Protein AF-A0A1F6S7L6-F1 (afdb_monomer_lite)

Sequence (137 aa):
MVKILCHSVYQNAELFKIVPTKENIQDEFVLYLEKCVICEKPVLEIKRMDDMGNCLEPIRIRTKNIQKFLDSMSVIWKSKKVVPMNTPYSKFSLYYNEYGVKKKCHQNISNLQLGRIETDPYMDLKTYKEKKFGIAN

Secondary structure (DSSP, 8-state):
-EEEEETTEEEEEEEEEE--SSTTEEEEEEEEES--TTT---EEEEEEEETTSPBPPPEEEPHHHHHHHHHH--EEEEPPP------------EEE-TTS-EEEE-S-GGG--TT--SS-TTS-HHHHHHHHH----

Foldseek 3Di:
DDWDDDPRDTDQWKKFWFDDPDPQWPTKIKTWDCADPPPGAIKIKMWTAGPVRDIDDIDIDDRVCVVVVVVPTGTPDIDDPPPPPPPPDDDWDFDADPVRDTDDGDDDCVPPPDDPPVDDPPPDPVNVCCVPVVDDD

Structure (mmCIF, N/CA/C/O backbone):
data_AF-A0A1F6S7L6-F1
#
_entry.id   AF-A0A1F6S7L6-F1
#
loop_
_atom_site.group_PDB
_atom_site.id
_atom_site.type_symbol
_atom_site.label_atom_id
_atom_site.label_alt_id
_atom_site.label_comp_id
_atom_site.label_asym_id
_atom_site.label_entity_id
_atom_site.label_seq_id
_atom_site.pdbx_PDB_ins_code
_atom_site.Cartn_x
_atom_site.Cartn_y
_atom_site.Cartn_z
_atom_site.occupancy
_atom_site.B_iso_or_equiv
_atom_site.auth_seq_id
_atom_site.auth_comp_id
_atom_site.auth_asym_id
_atom_site.auth_atom_id
_atom_site.pdbx_PDB_model_num
ATOM 1 N N . MET A 1 1 ? 5.072 -5.406 8.462 1.00 64.31 1 MET A N 1
ATOM 2 C CA . MET A 1 1 ? 3.926 -4.477 8.315 1.00 64.31 1 MET A CA 1
ATOM 3 C C . MET A 1 1 ? 4.464 -3.135 7.865 1.00 64.31 1 MET A C 1
ATOM 5 O O . MET A 1 1 ? 5.480 -2.711 8.403 1.00 64.31 1 MET A O 1
ATOM 9 N N . VAL A 1 2 ? 3.839 -2.511 6.867 1.00 84.75 2 VAL A N 1
ATOM 10 C CA . VAL A 1 2 ? 4.273 -1.216 6.318 1.00 84.75 2 VAL A CA 1
ATOM 11 C C . VAL A 1 2 ? 3.429 -0.104 6.932 1.00 84.75 2 VAL A C 1
ATOM 13 O O . VAL A 1 2 ? 2.268 -0.331 7.277 1.00 84.75 2 VAL A O 1
ATOM 16 N N . LYS A 1 3 ? 4.015 1.084 7.105 1.00 89.25 3 LYS A N 1
ATOM 17 C CA . LYS A 1 3 ? 3.331 2.247 7.674 1.00 89.25 3 LYS A CA 1
ATOM 18 C C . LYS A 1 3 ? 3.167 3.359 6.641 1.00 89.25 3 LYS A C 1
ATOM 20 O O . LYS A 1 3 ? 4.067 3.583 5.836 1.00 89.25 3 LYS A O 1
ATOM 25 N N . ILE A 1 4 ? 2.047 4.071 6.714 1.00 90.44 4 ILE A N 1
ATOM 26 C CA . ILE A 1 4 ? 1.753 5.285 5.944 1.00 90.44 4 ILE A CA 1
ATOM 27 C C . ILE A 1 4 ? 1.523 6.456 6.903 1.00 90.44 4 ILE A C 1
ATOM 29 O O . ILE A 1 4 ? 0.950 6.278 7.979 1.00 90.44 4 ILE A O 1
ATOM 33 N N . LEU A 1 5 ? 1.989 7.650 6.537 1.00 91.06 5 LEU A N 1
ATOM 34 C CA . LEU A 1 5 ? 1.864 8.857 7.357 1.00 91.06 5 LEU A CA 1
ATOM 35 C C . LEU A 1 5 ? 0.633 9.674 6.953 1.00 91.06 5 LEU A C 1
ATOM 37 O O . LEU A 1 5 ? 0.526 10.090 5.800 1.00 91.06 5 LEU A O 1
ATOM 41 N N . CYS A 1 6 ? -0.245 10.001 7.896 1.00 91.19 6 CYS A N 1
ATOM 42 C CA . CYS A 1 6 ? -1.353 10.933 7.674 1.00 91.19 6 CYS A CA 1
ATOM 43 C C . CYS A 1 6 ? -1.551 11.810 8.917 1.00 91.19 6 CYS A C 1
ATOM 45 O O . CYS A 1 6 ? -1.578 11.273 10.019 1.00 91.19 6 CYS A O 1
ATOM 47 N N . HIS A 1 7 ? -1.676 13.135 8.753 1.00 87.19 7 HIS A N 1
ATOM 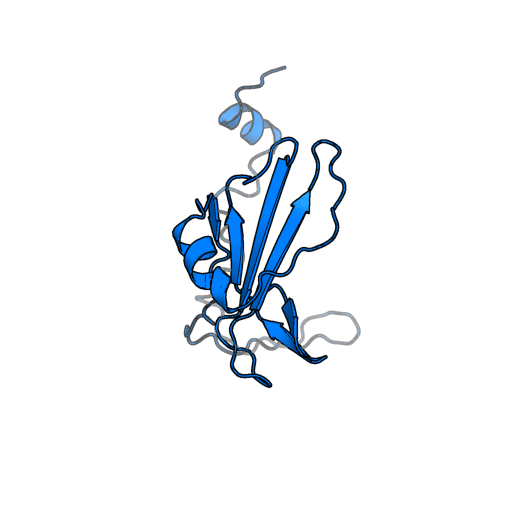48 C CA . HIS A 1 7 ? -1.834 14.101 9.862 1.00 87.19 7 HIS A CA 1
ATOM 49 C C . HIS A 1 7 ? -0.834 13.873 11.015 1.00 87.19 7 HIS A C 1
ATOM 51 O O . HIS A 1 7 ? -1.203 13.875 12.183 1.00 87.19 7 HIS A O 1
ATOM 57 N N . SER A 1 8 ? 0.433 13.618 10.670 1.00 86.81 8 SER A N 1
ATOM 58 C CA . SER A 1 8 ? 1.532 13.354 11.615 1.00 86.81 8 SER A CA 1
ATOM 59 C C . SER A 1 8 ? 1.476 12.019 12.377 1.00 86.81 8 SER A C 1
ATOM 61 O O . SER A 1 8 ? 2.331 11.773 13.223 1.00 86.81 8 SER A O 1
ATOM 63 N N . VAL A 1 9 ? 0.545 11.115 12.047 1.00 90.38 9 VAL A N 1
ATOM 64 C CA . VAL A 1 9 ? 0.465 9.771 12.644 1.00 90.38 9 VAL A CA 1
ATOM 65 C C . VAL A 1 9 ? 0.787 8.689 11.616 1.00 90.38 9 VAL A C 1
ATOM 67 O O . VAL A 1 9 ? 0.204 8.642 10.529 1.00 90.38 9 VAL A O 1
ATOM 70 N N . TYR A 1 10 ? 1.703 7.790 11.981 1.00 92.25 10 TYR A N 1
ATOM 71 C CA . TYR A 1 10 ? 2.013 6.592 11.205 1.00 92.25 10 TYR A CA 1
ATOM 72 C C . TYR A 1 10 ? 1.018 5.473 11.507 1.00 92.25 10 TYR A C 1
ATOM 74 O O . TYR A 1 10 ? 0.908 5.019 12.645 1.00 92.25 10 TYR A O 1
ATOM 82 N N . GLN A 1 11 ? 0.340 4.991 10.473 1.00 90.19 11 GLN A N 1
ATOM 83 C CA . GLN A 1 11 ? -0.695 3.964 10.570 1.00 90.19 11 GLN A CA 1
ATOM 84 C C . GLN A 1 11 ? -0.339 2.760 9.707 1.00 90.19 11 GLN A C 1
ATOM 86 O O . GLN A 1 11 ? 0.366 2.892 8.708 1.00 90.19 11 GLN A O 1
ATOM 91 N N . ASN A 1 12 ? -0.813 1.579 10.099 1.00 89.44 12 ASN A N 1
ATOM 92 C CA . ASN A 1 12 ? -0.561 0.354 9.349 1.00 89.44 12 ASN A CA 1
ATOM 93 C C . ASN A 1 12 ? -1.315 0.389 8.018 1.00 89.44 12 ASN A C 1
ATOM 95 O O . ASN A 1 12 ? -2.521 0.614 8.001 1.00 89.44 12 ASN A O 1
ATOM 99 N N . ALA A 1 13 ? -0.599 0.139 6.929 1.00 90.62 13 ALA A N 1
ATOM 100 C CA . ALA A 1 13 ? -1.147 0.099 5.583 1.00 90.62 13 ALA A CA 1
ATOM 101 C C . ALA A 1 13 ? -1.000 -1.303 4.986 1.00 90.62 13 ALA A C 1
ATOM 103 O O . ALA A 1 13 ? -0.044 -2.032 5.278 1.00 90.62 13 ALA A O 1
ATOM 104 N N . GLU A 1 14 ? -1.946 -1.666 4.130 1.00 91.50 14 GLU A N 1
ATOM 105 C CA . GLU A 1 14 ? -1.796 -2.806 3.237 1.00 91.50 14 GLU A CA 1
ATOM 106 C C . GLU A 1 14 ? -0.765 -2.462 2.158 1.00 91.50 14 GLU A C 1
ATOM 108 O O . GLU A 1 14 ? -0.767 -1.352 1.624 1.00 91.50 14 GLU A O 1
ATOM 113 N N . LEU A 1 15 ? 0.123 -3.412 1.856 1.00 93.12 15 LEU A N 1
ATOM 114 C CA . LEU A 1 15 ? 1.112 -3.281 0.792 1.00 93.12 15 LEU A CA 1
ATOM 115 C C . LEU A 1 15 ? 0.723 -4.184 -0.377 1.00 93.12 15 LEU A C 1
ATOM 117 O O . LEU A 1 15 ? 0.563 -5.399 -0.210 1.00 93.12 15 LEU A O 1
ATOM 121 N N . PHE A 1 16 ? 0.655 -3.586 -1.559 1.00 93.94 16 PHE A N 1
ATOM 122 C CA . PHE A 1 16 ? 0.456 -4.272 -2.826 1.00 93.94 16 PHE A CA 1
ATOM 123 C C . PHE A 1 16 ? 1.659 -4.015 -3.730 1.00 93.94 16 PHE A C 1
ATOM 125 O O . PHE A 1 16 ? 2.098 -2.876 -3.860 1.00 93.94 16 PHE A O 1
ATOM 132 N N . LYS A 1 17 ? 2.176 -5.062 -4.368 1.00 94.50 17 LYS A N 1
ATOM 133 C CA . LYS A 1 17 ? 3.012 -4.944 -5.563 1.00 94.50 17 LYS A CA 1
ATOM 134 C C . LYS A 1 17 ? 2.083 -5.047 -6.765 1.00 94.50 17 LYS A C 1
ATOM 136 O O . LYS A 1 17 ? 1.342 -6.030 -6.873 1.00 94.50 17 LYS A O 1
ATOM 141 N N . ILE A 1 18 ? 2.109 -4.047 -7.632 1.00 95.56 18 ILE A N 1
ATOM 142 C CA . ILE A 1 18 ? 1.249 -3.987 -8.815 1.00 95.56 18 ILE A CA 1
ATOM 143 C C . ILE A 1 18 ? 2.087 -4.058 -10.088 1.00 95.56 18 ILE A C 1
ATOM 145 O O . ILE A 1 18 ? 3.302 -3.862 -10.051 1.00 95.56 18 ILE A O 1
ATOM 149 N N . VAL A 1 19 ? 1.433 -4.353 -11.207 1.00 94.19 19 VAL A N 1
ATOM 150 C CA . VAL A 1 19 ? 2.038 -4.151 -12.527 1.00 94.19 19 VAL A CA 1
ATOM 151 C C . VAL A 1 19 ? 2.325 -2.652 -12.694 1.00 94.19 19 VAL A C 1
ATOM 153 O O . VAL A 1 19 ? 1.420 -1.855 -12.422 1.00 94.19 19 VAL A O 1
ATOM 156 N N . PRO A 1 20 ? 3.544 -2.258 -13.109 1.00 93.31 20 PRO A N 1
ATOM 157 C CA . PRO A 1 20 ? 3.881 -0.858 -13.323 1.00 93.31 20 PRO A CA 1
ATOM 158 C C . PRO A 1 20 ? 2.889 -0.153 -14.252 1.00 93.31 20 PRO A C 1
ATOM 160 O O . PRO A 1 20 ? 2.555 -0.635 -15.332 1.00 93.31 20 PRO A O 1
ATOM 163 N N . THR A 1 21 ? 2.409 1.005 -13.813 1.00 89.81 21 THR A N 1
ATOM 164 C CA . THR A 1 21 ? 1.424 1.841 -14.519 1.00 89.81 21 THR A CA 1
ATOM 165 C C . THR A 1 21 ? 2.063 2.836 -15.484 1.00 89.81 21 THR A C 1
ATOM 167 O O . THR A 1 21 ? 1.359 3.482 -16.260 1.00 89.81 21 THR A O 1
ATOM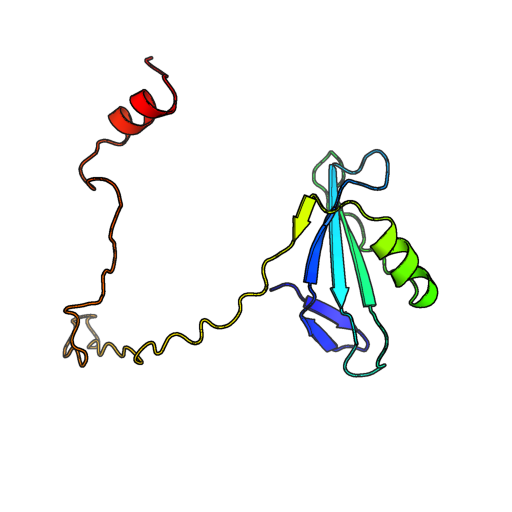 170 N N . LYS A 1 22 ? 3.386 3.003 -15.415 1.00 87.94 22 LYS A N 1
ATOM 171 C CA . LYS A 1 22 ? 4.167 3.917 -16.249 1.00 87.94 22 LYS A CA 1
ATOM 172 C C . LYS A 1 22 ? 5.323 3.182 -16.912 1.00 87.94 22 LYS A C 1
ATOM 174 O O . LYS A 1 22 ? 5.875 2.248 -16.340 1.00 87.94 22 LYS A O 1
ATOM 179 N N . GLU A 1 23 ? 5.712 3.677 -18.079 1.00 86.00 23 GLU A N 1
ATOM 180 C CA . GLU A 1 23 ? 6.955 3.300 -18.748 1.00 86.00 23 GLU A CA 1
ATOM 181 C C . GLU A 1 23 ? 8.170 3.724 -17.899 1.00 86.00 23 GLU A C 1
ATOM 183 O O . GLU A 1 23 ? 8.106 4.726 -17.176 1.00 86.00 23 GLU A O 1
ATOM 188 N N . ASN A 1 24 ? 9.266 2.964 -17.989 1.00 86.44 24 ASN A N 1
ATOM 189 C CA . ASN A 1 24 ? 10.526 3.153 -17.244 1.00 86.44 24 ASN A CA 1
ATOM 190 C C . ASN A 1 24 ? 10.418 2.983 -15.716 1.00 86.44 24 ASN A C 1
ATOM 192 O O . ASN A 1 24 ? 11.198 3.559 -14.953 1.00 86.44 24 ASN A O 1
ATOM 196 N N . ILE A 1 25 ? 9.407 2.241 -15.259 1.00 91.88 25 ILE A N 1
ATOM 197 C CA . ILE A 1 25 ? 9.264 1.823 -13.865 1.00 91.88 25 ILE A CA 1
ATOM 198 C C . ILE A 1 25 ? 9.447 0.312 -13.803 1.00 91.88 25 ILE A C 1
ATOM 200 O O . ILE A 1 25 ? 8.620 -0.435 -14.327 1.00 91.88 25 ILE A O 1
ATOM 204 N N . GLN A 1 26 ? 10.488 -0.126 -13.101 1.00 91.81 26 GLN A N 1
ATOM 205 C CA . GLN A 1 26 ? 10.760 -1.540 -12.880 1.00 91.81 26 GLN A CA 1
ATOM 206 C C . GLN A 1 26 ? 9.761 -2.144 -11.889 1.00 91.81 26 GLN A C 1
ATOM 208 O O . GLN A 1 26 ? 9.168 -3.190 -12.148 1.00 91.81 26 GLN A O 1
ATOM 2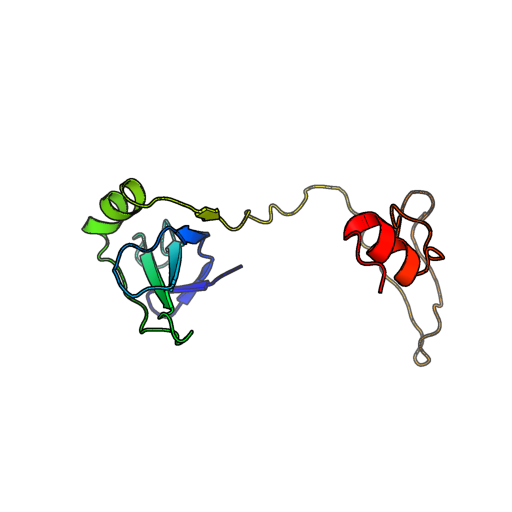13 N N . ASP A 1 27 ? 9.562 -1.475 -10.751 1.00 92.88 27 ASP A N 1
ATOM 214 C CA . ASP A 1 27 ? 8.693 -1.947 -9.678 1.00 92.88 27 ASP A CA 1
ATOM 215 C C . ASP A 1 27 ? 7.789 -0.824 -9.156 1.00 92.88 27 ASP A C 1
ATOM 217 O O . ASP A 1 27 ? 8.236 0.288 -8.860 1.00 92.88 27 ASP A O 1
ATOM 221 N N . GLU A 1 28 ? 6.502 -1.137 -8.982 1.00 94.81 28 GLU A N 1
ATOM 222 C CA . GLU A 1 28 ? 5.514 -0.225 -8.409 1.00 94.81 28 GLU A CA 1
ATOM 223 C C . GLU A 1 28 ? 4.792 -0.862 -7.214 1.00 94.81 28 GLU A C 1
ATOM 225 O O . GLU A 1 28 ? 4.233 -1.963 -7.277 1.00 94.81 28 GLU A O 1
ATOM 230 N N . PHE A 1 29 ? 4.806 -0.135 -6.099 1.00 94.69 29 PHE A N 1
ATOM 231 C CA . PHE A 1 29 ? 4.228 -0.543 -4.829 1.00 94.69 29 PHE A CA 1
ATOM 232 C C . PHE A 1 29 ? 3.163 0.450 -4.380 1.00 94.69 29 PHE A C 1
ATOM 234 O O . PHE A 1 29 ? 3.377 1.662 -4.372 1.00 94.69 29 PHE A O 1
ATOM 241 N N . VAL A 1 30 ? 2.028 -0.073 -3.931 1.00 95.06 30 VAL A N 1
ATOM 242 C CA . VAL A 1 30 ? 0.903 0.709 -3.421 1.00 95.06 30 VAL A CA 1
ATOM 243 C C . VAL A 1 30 ? 0.749 0.439 -1.933 1.00 95.06 30 VAL A C 1
ATOM 245 O O . VAL A 1 30 ? 0.579 -0.704 -1.506 1.00 95.06 30 VAL A O 1
ATOM 248 N N . LEU A 1 31 ? 0.804 1.507 -1.144 1.00 94.75 31 LEU A N 1
ATOM 249 C CA . LEU A 1 31 ? 0.490 1.512 0.276 1.00 94.75 31 LEU A CA 1
ATOM 250 C C . LEU A 1 31 ? -0.914 2.081 0.435 1.00 94.75 31 LEU A C 1
ATOM 252 O O . LEU A 1 31 ? -1.157 3.241 0.097 1.00 94.75 31 LEU A O 1
ATOM 256 N N . TYR A 1 32 ? -1.827 1.283 0.974 1.00 93.88 32 TYR A N 1
ATOM 257 C CA . TYR A 1 32 ? -3.220 1.676 1.139 1.00 93.88 32 TYR A CA 1
ATOM 258 C C . TYR A 1 32 ? -3.673 1.567 2.593 1.00 93.88 32 TYR A C 1
ATOM 260 O O . TYR A 1 32 ? -3.502 0.540 3.252 1.00 93.88 32 TYR A O 1
ATOM 268 N N . LEU A 1 33 ? -4.277 2.645 3.079 1.00 92.62 33 LEU A N 1
ATOM 269 C CA . LEU A 1 33 ? -4.976 2.728 4.351 1.00 92.62 33 LEU A CA 1
ATOM 270 C C . LEU A 1 33 ? -6.431 3.089 4.065 1.00 92.62 33 LEU A C 1
ATOM 272 O O . LEU A 1 33 ? -6.718 4.184 3.583 1.00 92.62 33 LEU A O 1
ATOM 276 N N . GLU A 1 34 ? -7.339 2.176 4.394 1.00 91.38 34 GLU A N 1
ATOM 277 C CA . GLU A 1 34 ? -8.775 2.323 4.141 1.00 91.38 34 GLU A CA 1
ATOM 278 C C . GLU A 1 34 ? -9.386 3.513 4.891 1.00 91.38 34 GLU A C 1
ATOM 280 O O . GLU A 1 34 ? -10.159 4.280 4.320 1.00 91.38 34 GLU A O 1
ATOM 285 N N . LYS A 1 35 ? -8.991 3.720 6.152 1.00 92.69 35 LYS A N 1
ATOM 286 C CA . LYS A 1 35 ? -9.495 4.819 6.977 1.00 92.69 35 LYS A CA 1
ATOM 287 C C . LYS A 1 35 ? -8.415 5.358 7.910 1.00 92.69 35 LYS A C 1
ATOM 289 O O . LYS A 1 35 ? -7.879 4.627 8.737 1.00 92.69 35 LYS A O 1
ATOM 294 N N . CYS A 1 36 ? -8.109 6.647 7.790 1.00 92.06 36 CYS A N 1
ATOM 295 C CA . CYS A 1 36 ? -7.232 7.347 8.726 1.00 92.06 36 CYS A CA 1
ATOM 296 C C . CYS A 1 36 ? -7.929 7.589 10.073 1.00 92.06 36 CYS A C 1
ATOM 298 O O . CYS A 1 36 ? -9.049 8.092 10.095 1.00 92.06 36 CYS A O 1
ATOM 300 N N . VAL A 1 37 ? -7.240 7.331 11.189 1.00 92.94 37 VAL A N 1
ATOM 301 C CA . VAL A 1 37 ? -7.776 7.549 12.550 1.00 92.94 37 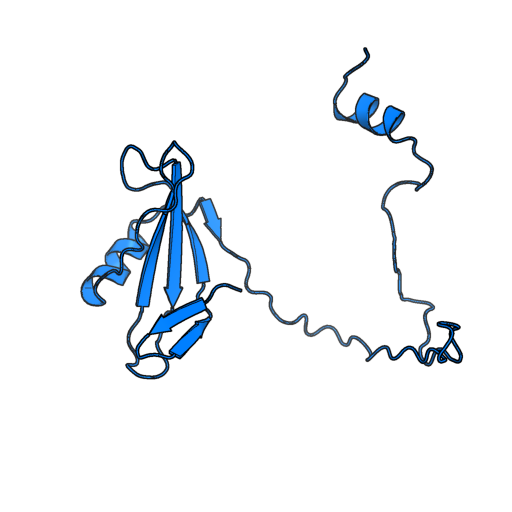VAL A CA 1
ATOM 302 C C . VAL A 1 37 ? -8.062 9.015 12.904 1.00 92.94 37 VAL A C 1
ATOM 304 O O . VAL A 1 37 ? -8.802 9.259 13.845 1.00 92.94 37 VAL A O 1
ATOM 307 N N . ILE A 1 38 ? -7.487 9.986 12.180 1.00 92.69 38 ILE A N 1
ATOM 308 C CA . ILE A 1 38 ? -7.697 11.426 12.436 1.00 92.69 38 ILE A CA 1
ATOM 309 C C . ILE A 1 38 ? -8.759 12.009 11.505 1.00 92.69 38 ILE A C 1
ATOM 311 O O . ILE A 1 38 ? -9.717 12.620 11.957 1.00 92.69 38 ILE A O 1
ATOM 315 N N . CYS A 1 39 ? -8.575 11.869 10.189 1.00 91.69 39 CYS A N 1
ATOM 316 C CA . CYS A 1 39 ? -9.436 12.532 9.205 1.00 91.69 39 CYS A CA 1
ATOM 317 C C . CYS A 1 39 ? -10.515 11.629 8.609 1.00 91.69 39 CYS A C 1
ATOM 319 O O . CYS A 1 39 ? -11.252 12.081 7.736 1.00 91.69 39 CYS A O 1
ATOM 321 N N . GLU A 1 40 ? -10.554 10.355 9.008 1.00 91.69 40 GLU A N 1
ATOM 322 C CA . GLU A 1 40 ? -11.540 9.363 8.571 1.00 91.69 40 GLU A CA 1
ATOM 323 C C . GLU A 1 40 ? -11.603 9.108 7.058 1.00 91.69 40 GLU A C 1
ATOM 325 O O . GLU A 1 40 ? -12.525 8.465 6.563 1.00 91.69 40 GLU A O 1
ATOM 330 N N . LYS A 1 41 ? -10.598 9.571 6.312 1.00 92.50 41 LYS A N 1
ATOM 331 C CA . LYS A 1 41 ? -10.499 9.406 4.859 1.00 92.50 41 LYS A CA 1
ATOM 332 C C . LYS A 1 41 ? -9.497 8.308 4.495 1.00 92.50 41 LYS A C 1
ATOM 334 O O . LYS A 1 41 ? -8.512 8.136 5.223 1.00 92.50 41 LYS A O 1
ATOM 339 N N . PRO A 1 42 ? -9.696 7.617 3.357 1.00 94.19 42 PRO A N 1
ATOM 340 C CA . PRO A 1 42 ? -8.693 6.713 2.820 1.00 94.19 42 PRO A CA 1
ATOM 341 C C . PRO A 1 42 ? -7.444 7.475 2.381 1.00 94.19 42 PRO A C 1
ATOM 343 O O . PRO A 1 42 ? -7.514 8.619 1.911 1.00 94.19 42 PRO A O 1
ATOM 346 N N . VAL A 1 43 ? -6.299 6.810 2.507 1.00 94.06 43 VAL A N 1
ATOM 347 C CA . VAL A 1 43 ? -4.987 7.317 2.103 1.00 94.06 43 VAL A CA 1
ATOM 348 C C . VAL A 1 43 ? -4.316 6.266 1.232 1.00 94.06 43 VAL A C 1
ATOM 350 O O . VAL A 1 43 ? -4.222 5.103 1.615 1.00 94.06 43 VAL A O 1
ATOM 353 N N . LEU A 1 44 ? -3.841 6.684 0.061 1.00 95.50 44 LEU A N 1
ATOM 354 C CA . LEU A 1 44 ? -3.113 5.827 -0.865 1.00 95.50 44 LEU A CA 1
ATOM 355 C C . LEU A 1 44 ? -1.830 6.532 -1.298 1.00 95.50 44 LEU A C 1
ATOM 357 O O . LEU A 1 44 ? -1.866 7.672 -1.774 1.00 95.50 44 LEU A O 1
ATOM 361 N N . GLU A 1 45 ? -0.707 5.849 -1.114 1.00 95.06 45 GLU A N 1
ATOM 362 C CA . GLU A 1 45 ? 0.623 6.306 -1.506 1.00 95.06 45 GLU A CA 1
ATOM 363 C C . GLU A 1 45 ? 1.259 5.280 -2.444 1.00 95.06 45 GLU A C 1
ATOM 365 O O . GLU A 1 45 ? 1.194 4.075 -2.209 1.00 95.06 45 GLU A O 1
ATOM 370 N N . ILE A 1 46 ? 1.861 5.771 -3.518 1.00 95.06 46 ILE A N 1
ATOM 371 C CA . ILE A 1 46 ? 2.510 4.983 -4.555 1.00 95.06 46 ILE A CA 1
ATOM 372 C C . ILE A 1 46 ? 4.011 5.205 -4.431 1.00 95.06 46 ILE A C 1
ATOM 374 O O . ILE A 1 46 ? 4.471 6.348 -4.429 1.00 95.06 46 ILE A O 1
ATOM 378 N N . LYS A 1 47 ? 4.767 4.114 -4.356 1.00 94.62 47 LYS A N 1
ATOM 379 C CA . LYS A 1 47 ? 6.229 4.106 -4.368 1.00 94.62 4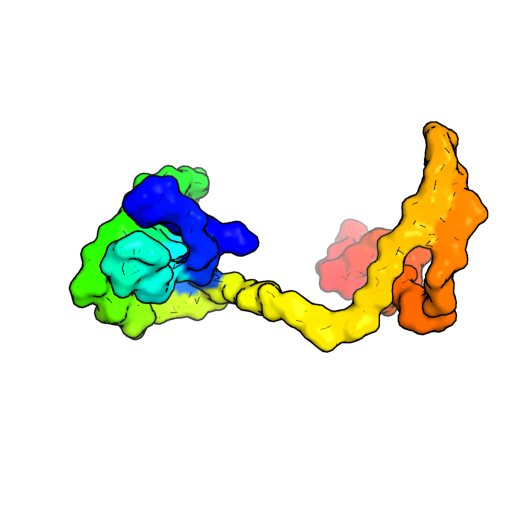7 LYS A CA 1
ATOM 380 C C . LYS A 1 47 ? 6.707 3.381 -5.611 1.00 94.62 47 LYS A C 1
ATOM 382 O O . LYS A 1 47 ? 6.195 2.312 -5.931 1.00 94.62 47 LYS A O 1
ATOM 387 N N . ARG A 1 48 ? 7.672 3.970 -6.307 1.00 94.62 48 ARG A N 1
ATOM 388 C CA . ARG A 1 48 ? 8.186 3.459 -7.578 1.00 94.62 48 ARG A CA 1
ATOM 389 C C . ARG A 1 48 ? 9.692 3.306 -7.516 1.00 94.62 48 ARG A C 1
ATOM 391 O O . ARG A 1 48 ? 10.355 4.104 -6.852 1.00 94.62 48 ARG A O 1
ATOM 398 N N . MET A 1 49 ? 10.195 2.313 -8.230 1.00 92.75 49 MET A N 1
ATOM 399 C CA . MET A 1 49 ? 11.615 2.150 -8.509 1.00 92.75 49 MET A CA 1
ATOM 400 C C . MET A 1 49 ? 11.835 2.263 -10.015 1.00 92.75 49 MET A C 1
ATOM 402 O O . MET A 1 49 ? 11.067 1.684 -10.788 1.00 92.75 49 MET A O 1
ATOM 406 N N . ASP A 1 50 ? 12.827 3.054 -10.416 1.00 90.88 50 ASP A N 1
ATOM 407 C CA . ASP A 1 50 ? 13.248 3.140 -11.816 1.00 90.88 50 ASP A CA 1
ATOM 408 C C . ASP A 1 50 ? 14.053 1.895 -12.235 1.00 90.88 50 ASP A C 1
ATOM 410 O O . ASP A 1 50 ? 14.394 1.050 -11.405 1.00 90.88 50 ASP A O 1
ATOM 414 N N . ASP A 1 51 ? 14.375 1.790 -13.524 1.00 88.94 51 ASP A N 1
ATOM 415 C CA . ASP A 1 51 ? 15.138 0.662 -14.084 1.00 88.94 51 ASP A CA 1
ATOM 416 C C . ASP A 1 51 ? 16.599 0.599 -13.598 1.00 88.94 51 ASP A C 1
ATOM 418 O O . ASP A 1 51 ? 17.287 -0.404 -13.795 1.00 88.94 51 ASP A O 1
ATOM 422 N N . MET A 1 52 ? 17.085 1.661 -12.950 1.00 89.19 52 MET A N 1
ATOM 423 C CA . MET A 1 52 ? 18.398 1.710 -12.304 1.00 89.19 52 MET A CA 1
ATOM 424 C C . MET A 1 52 ? 18.328 1.306 -10.820 1.00 89.19 52 MET A C 1
ATOM 426 O O . MET A 1 52 ? 19.354 1.290 -10.139 1.00 89.19 52 MET A O 1
ATOM 430 N N . GLY A 1 53 ? 17.137 0.973 -10.309 1.00 85.38 53 GLY A N 1
ATOM 431 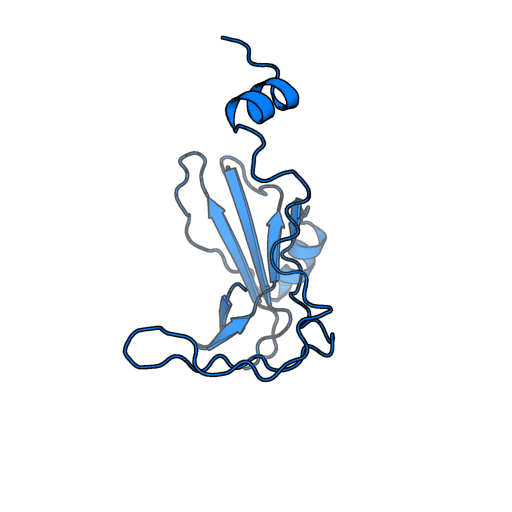C CA . GLY A 1 53 ? 16.905 0.601 -8.917 1.00 85.38 53 GLY A CA 1
ATOM 432 C C . GLY A 1 53 ? 16.812 1.784 -7.946 1.00 85.38 53 GLY A C 1
ATOM 433 O O . GLY A 1 53 ? 16.840 1.573 -6.730 1.00 85.38 53 GLY A O 1
ATOM 434 N N . ASN A 1 54 ? 16.685 3.022 -8.429 1.00 89.19 54 ASN A N 1
ATOM 435 C CA . ASN A 1 54 ? 16.491 4.191 -7.575 1.00 89.19 54 ASN A CA 1
ATOM 436 C C . ASN A 1 54 ? 15.027 4.319 -7.145 1.00 89.19 54 ASN A C 1
ATOM 438 O O . ASN A 1 54 ? 14.101 4.230 -7.952 1.00 89.19 54 ASN A O 1
ATOM 442 N N . CYS A 1 55 ? 14.815 4.611 -5.862 1.00 89.44 55 CYS A N 1
ATOM 443 C CA . CYS A 1 55 ? 13.496 4.941 -5.331 1.00 89.44 55 CYS A CA 1
ATOM 444 C C . CYS A 1 55 ? 13.089 6.356 -5.755 1.00 89.44 55 CYS A C 1
ATOM 446 O O . CYS A 1 55 ? 13.708 7.334 -5.335 1.00 89.44 55 CYS A O 1
ATOM 448 N N . LEU A 1 56 ? 12.008 6.467 -6.523 1.00 90.75 56 LEU A N 1
ATOM 449 C CA . LEU A 1 56 ? 11.422 7.753 -6.892 1.00 90.75 56 LEU A CA 1
ATOM 450 C C . LEU A 1 56 ? 10.594 8.339 -5.743 1.00 90.75 56 LEU A C 1
ATOM 452 O O . LEU A 1 56 ? 10.158 7.627 -4.831 1.00 90.75 56 LEU A O 1
ATOM 456 N N . GLU A 1 57 ? 10.335 9.645 -5.816 1.00 90.38 57 GLU A N 1
ATOM 457 C CA . GLU A 1 57 ? 9.507 10.323 -4.824 1.00 90.38 57 GLU A CA 1
ATOM 458 C C . GLU A 1 57 ? 8.105 9.695 -4.724 1.00 90.38 57 GLU A C 1
ATOM 460 O O . GLU A 1 57 ? 7.454 9.429 -5.744 1.00 90.38 57 GLU A O 1
ATOM 465 N N . PRO A 1 58 ? 7.610 9.454 -3.497 1.00 91.50 58 PRO A N 1
ATOM 466 C CA . PRO A 1 58 ? 6.307 8.851 -3.289 1.00 91.50 58 PRO A CA 1
ATOM 467 C C . PRO A 1 58 ? 5.181 9.790 -3.727 1.00 91.50 58 PRO A C 1
ATOM 469 O O . PRO A 1 58 ? 5.140 10.969 -3.376 1.00 91.50 58 PRO A O 1
ATOM 472 N N . ILE A 1 59 ? 4.203 9.238 -4.441 1.00 92.69 59 ILE A N 1
ATOM 473 C CA . ILE A 1 59 ? 3.054 9.988 -4.954 1.00 92.69 59 ILE A CA 1
ATOM 474 C C . ILE A 1 59 ? 1.823 9.648 -4.129 1.00 92.69 59 ILE A C 1
ATOM 476 O O . ILE A 1 59 ? 1.466 8.482 -3.975 1.00 92.69 59 ILE A O 1
ATOM 480 N N . ARG A 1 60 ? 1.114 10.669 -3.645 1.00 92.62 60 ARG A N 1
ATOM 481 C CA . ARG A 1 60 ? -0.161 10.488 -2.942 1.00 92.62 60 ARG A CA 1
ATOM 482 C C . ARG A 1 60 ? -1.346 10.754 -3.846 1.00 92.62 60 ARG A C 1
ATOM 484 O O . ARG A 1 60 ? -1.445 11.810 -4.472 1.00 92.62 60 ARG A O 1
ATOM 491 N N . ILE A 1 61 ? -2.287 9.817 -3.856 1.00 90.06 61 ILE A N 1
ATOM 492 C CA . ILE A 1 61 ? -3.523 9.958 -4.621 1.00 90.06 61 ILE A CA 1
ATOM 493 C C . ILE A 1 61 ? -4.565 10.710 -3.793 1.00 90.06 61 ILE A C 1
ATOM 495 O O . ILE A 1 61 ? -4.791 10.434 -2.614 1.00 90.06 61 ILE A O 1
ATOM 499 N N . ARG A 1 62 ? -5.229 11.679 -4.432 1.00 81.44 62 ARG A N 1
ATOM 500 C CA . ARG A 1 62 ? -6.352 12.413 -3.833 1.00 81.44 62 ARG A CA 1
ATOM 501 C C . ARG A 1 62 ? -7.494 11.449 -3.524 1.00 81.44 62 ARG A C 1
ATOM 503 O O . ARG A 1 62 ? -7.865 10.661 -4.387 1.00 81.44 62 ARG A O 1
ATOM 510 N N . THR A 1 63 ? -8.134 11.614 -2.367 1.00 83.56 63 THR A N 1
ATOM 511 C CA . THR A 1 63 ? -9.200 10.737 -1.846 1.00 83.56 63 THR A CA 1
ATOM 512 C C . THR A 1 63 ? -10.263 10.362 -2.886 1.00 83.56 63 THR A C 1
ATOM 514 O O . THR A 1 63 ? -10.601 9.194 -3.028 1.00 83.56 63 THR A O 1
ATOM 517 N N . LYS A 1 64 ? -10.720 11.328 -3.693 1.00 87.06 64 LYS A N 1
ATOM 518 C CA . LYS A 1 64 ? -11.740 11.123 -4.739 1.00 87.06 64 LYS A CA 1
ATOM 519 C C . LYS A 1 64 ? -11.339 10.174 -5.882 1.00 87.06 64 LYS A C 1
ATOM 521 O O . LYS A 1 64 ? -12.209 9.653 -6.567 1.00 87.06 64 LYS A O 1
ATOM 526 N N . ASN A 1 65 ? -10.042 9.975 -6.107 1.00 91.00 65 ASN A N 1
ATOM 527 C CA . ASN A 1 65 ? -9.513 9.143 -7.190 1.00 91.00 65 ASN A CA 1
ATOM 528 C C . ASN A 1 65 ? -9.019 7.778 -6.692 1.00 91.00 65 ASN A C 1
ATOM 530 O O . ASN A 1 65 ? -8.638 6.949 -7.511 1.00 91.00 65 ASN A O 1
ATOM 534 N N . ILE A 1 66 ? -9.008 7.549 -5.373 1.00 92.62 66 ILE A N 1
ATOM 535 C CA . ILE A 1 66 ? -8.458 6.326 -4.777 1.00 92.62 66 ILE A CA 1
ATOM 536 C C . ILE A 1 66 ? -9.218 5.097 -5.269 1.00 92.62 66 ILE A C 1
ATOM 538 O O . ILE A 1 66 ? -8.584 4.167 -5.748 1.00 92.62 66 ILE A O 1
ATOM 542 N N . GLN A 1 67 ? -10.554 5.115 -5.217 1.00 92.75 67 GLN A N 1
ATOM 543 C CA . GLN A 1 67 ? -11.352 3.957 -5.623 1.00 92.75 67 GLN A CA 1
ATOM 544 C C . GLN A 1 67 ? -11.105 3.587 -7.089 1.00 92.75 67 GLN A C 1
ATOM 546 O O . GLN A 1 67 ? -10.739 2.460 -7.384 1.00 92.75 67 GLN A O 1
ATOM 551 N N . LYS A 1 68 ? -11.163 4.578 -7.989 1.00 93.50 68 LYS A N 1
ATOM 552 C CA . LYS A 1 68 ? -10.887 4.377 -9.419 1.00 93.50 68 LYS A CA 1
ATOM 553 C C . LYS A 1 68 ? -9.506 3.771 -9.672 1.00 93.50 68 LYS A C 1
ATOM 555 O O . LYS A 1 68 ? -9.359 2.942 -10.560 1.00 93.50 68 LYS A O 1
ATOM 560 N N . PHE A 1 69 ? -8.498 4.192 -8.907 1.00 93.62 69 PHE A N 1
ATOM 561 C CA . PHE A 1 69 ? -7.153 3.636 -9.018 1.00 93.62 69 PHE A CA 1
ATOM 562 C C . PHE A 1 69 ? -7.101 2.179 -8.536 1.00 93.62 69 PHE A C 1
ATOM 564 O O . PHE A 1 69 ? -6.548 1.334 -9.237 1.00 93.62 69 PHE A O 1
ATOM 571 N N . LEU A 1 70 ? -7.715 1.876 -7.386 1.00 92.75 70 LEU A N 1
ATOM 572 C CA . LEU A 1 70 ? -7.801 0.514 -6.844 1.00 92.75 70 LEU A CA 1
ATOM 573 C C . LEU A 1 70 ? -8.543 -0.444 -7.785 1.00 92.75 70 LEU A C 1
ATOM 575 O O . LEU A 1 70 ? -8.133 -1.591 -7.912 1.00 92.75 70 LEU A O 1
ATOM 579 N N . ASP A 1 71 ? -9.584 0.027 -8.470 1.00 93.00 71 ASP A N 1
ATOM 580 C CA . ASP A 1 71 ? -10.333 -0.783 -9.438 1.00 93.00 71 ASP A CA 1
ATOM 581 C C . ASP A 1 71 ? -9.515 -1.048 -10.717 1.00 93.00 71 ASP A C 1
ATOM 583 O O . ASP A 1 71 ? -9.695 -2.067 -11.377 1.00 93.00 71 ASP A O 1
ATOM 587 N N . SER A 1 72 ? -8.603 -0.133 -11.070 1.00 92.50 72 SER A N 1
ATOM 588 C CA . SER A 1 72 ? -7.766 -0.229 -12.275 1.00 92.50 72 SER A CA 1
ATOM 589 C C . SER A 1 72 ? -6.469 -1.024 -12.091 1.00 92.50 72 SER A C 1
ATOM 591 O O . SER A 1 72 ? -5.853 -1.427 -13.078 1.00 92.50 72 SER A O 1
ATOM 593 N N . MET A 1 73 ? -6.007 -1.219 -10.852 1.00 92.25 73 MET A N 1
ATOM 594 C CA . MET A 1 73 ? -4.688 -1.804 -10.611 1.00 92.25 73 MET A CA 1
ATOM 595 C C . MET A 1 73 ? -4.697 -3.324 -10.807 1.00 92.25 73 MET A C 1
ATOM 597 O O . MET A 1 73 ? -5.585 -4.030 -10.336 1.00 92.25 73 MET A O 1
ATOM 601 N N . SER A 1 74 ? -3.643 -3.846 -11.433 1.00 94.31 74 SER A N 1
ATOM 602 C CA . SER A 1 74 ? -3.398 -5.288 -11.518 1.00 94.31 74 SER A CA 1
ATOM 603 C C . SER A 1 74 ? -2.395 -5.703 -10.445 1.00 94.31 74 SER A C 1
ATOM 605 O O . SER A 1 74 ? -1.236 -5.290 -10.475 1.00 94.31 74 SER A O 1
ATOM 607 N N . VAL A 1 75 ? -2.842 -6.495 -9.468 1.00 93.69 75 VAL A N 1
ATOM 608 C CA . VAL A 1 75 ? -2.031 -6.889 -8.306 1.00 93.69 75 VAL A CA 1
ATOM 609 C C . VAL A 1 75 ? -1.201 -8.130 -8.628 1.00 93.69 75 VAL A C 1
ATOM 611 O O . VAL A 1 75 ? -1.751 -9.193 -8.898 1.00 93.69 75 VAL A O 1
ATOM 614 N N . ILE A 1 76 ? 0.124 -8.009 -8.526 1.00 93.62 76 ILE A N 1
ATOM 615 C CA . ILE A 1 76 ? 1.070 -9.132 -8.639 1.00 93.62 76 ILE A CA 1
ATOM 616 C C . ILE A 1 76 ? 1.182 -9.849 -7.294 1.00 93.62 76 ILE A C 1
ATOM 618 O O . ILE A 1 76 ? 1.180 -11.075 -7.212 1.00 93.62 76 ILE A O 1
ATOM 622 N N . TRP A 1 77 ? 1.301 -9.074 -6.214 1.00 91.25 77 TRP A N 1
ATOM 623 C CA . TRP A 1 77 ? 1.468 -9.611 -4.870 1.00 91.25 77 TRP A CA 1
ATOM 624 C C . TRP A 1 77 ? 0.832 -8.698 -3.828 1.00 91.25 77 TRP A C 1
ATOM 626 O O . TRP A 1 77 ? 0.858 -7.475 -3.945 1.00 91.25 77 TRP A O 1
ATOM 636 N N . LYS A 1 78 ? 0.299 -9.295 -2.764 1.00 88.06 78 LYS A N 1
ATOM 637 C CA . LYS A 1 78 ? -0.239 -8.583 -1.605 1.00 88.06 78 LYS A CA 1
ATOM 638 C C . LYS A 1 78 ? 0.397 -9.135 -0.339 1.00 88.06 78 LYS A C 1
ATOM 640 O O . LYS A 1 78 ? 0.463 -10.354 -0.160 1.00 88.06 78 LYS A O 1
ATOM 645 N N . SER A 1 79 ? 0.794 -8.258 0.580 1.00 79.75 79 SER A N 1
ATOM 646 C CA . SER A 1 79 ? 1.231 -8.709 1.900 1.00 79.75 79 SER A CA 1
ATOM 647 C C . SER A 1 79 ? 0.068 -9.401 2.610 1.00 79.75 79 SER A C 1
ATOM 649 O O . SER A 1 79 ? -0.969 -8.773 2.849 1.00 79.75 79 SER A O 1
ATOM 651 N N . LYS A 1 80 ? 0.224 -10.679 2.973 1.00 73.38 80 LYS A N 1
ATOM 652 C CA . LYS A 1 80 ? -0.763 -11.361 3.819 1.00 73.38 80 LYS A CA 1
ATOM 653 C C . LYS A 1 80 ? -0.864 -10.608 5.145 1.00 73.38 80 LYS A C 1
ATOM 655 O O . LYS A 1 80 ? 0.157 -10.314 5.769 1.00 73.38 80 LYS A O 1
ATOM 660 N N . LYS A 1 81 ? -2.092 -10.305 5.581 1.00 63.91 81 LYS A N 1
ATOM 661 C CA . LYS A 1 81 ? -2.321 -9.879 6.965 1.00 63.91 81 LYS A CA 1
ATOM 662 C C . LYS A 1 81 ? -1.789 -11.004 7.842 1.00 63.91 81 LYS A C 1
ATOM 664 O O . LYS A 1 81 ? -2.238 -12.141 7.714 1.00 63.91 81 LYS A O 1
ATOM 669 N N . VAL A 1 82 ? -0.804 -10.698 8.683 1.00 56.00 82 VAL A N 1
ATOM 670 C CA . VAL A 1 82 ? -0.413 -11.608 9.757 1.00 56.00 82 VAL A CA 1
ATOM 671 C C . VAL A 1 82 ? -1.582 -11.576 10.725 1.00 56.00 82 VAL A C 1
ATOM 673 O O . VAL A 1 82 ? -1.678 -10.696 11.575 1.00 56.00 82 VAL A O 1
ATOM 676 N N . VAL A 1 83 ? -2.544 -12.468 10.506 1.00 52.59 83 VAL A N 1
ATOM 677 C CA . VAL A 1 83 ? -3.563 -12.738 11.507 1.00 52.59 83 VAL A CA 1
ATOM 678 C C . VAL A 1 83 ? -2.780 -13.320 12.678 1.00 52.59 83 VAL A C 1
ATOM 680 O O . VAL A 1 83 ? -2.048 -14.291 12.455 1.00 52.59 83 VAL A O 1
ATOM 683 N N . PRO A 1 84 ? -2.831 -12.722 13.883 1.00 51.31 84 PRO A N 1
ATOM 684 C CA . PRO A 1 84 ? -2.270 -13.379 15.047 1.00 51.31 84 PRO A CA 1
ATOM 685 C C . PRO A 1 84 ? -2.908 -14.758 15.084 1.00 51.31 84 PRO A C 1
ATOM 687 O O . PRO A 1 84 ? -4.131 -14.898 15.079 1.00 51.31 84 PRO A O 1
ATOM 690 N N . MET A 1 85 ? -2.068 -15.776 14.967 1.00 47.62 85 MET A N 1
ATOM 691 C CA . MET A 1 85 ? -2.519 -17.147 14.977 1.00 47.62 85 MET A CA 1
ATOM 692 C C . MET A 1 85 ? -3.176 -17.328 16.352 1.00 47.62 85 MET A C 1
ATOM 694 O O . MET A 1 85 ? -2.483 -17.352 17.366 1.00 47.62 85 MET A O 1
ATOM 698 N N . ASN A 1 86 ? -4.514 -17.390 16.405 1.00 49.16 86 ASN A N 1
ATOM 699 C CA . ASN A 1 86 ? -5.304 -17.708 17.609 1.00 49.16 86 ASN A CA 1
ATOM 700 C C . ASN A 1 86 ? -5.129 -19.188 18.001 1.00 49.16 86 ASN A C 1
ATOM 702 O O . ASN A 1 86 ? -6.036 -19.865 18.470 1.00 49.16 86 ASN A O 1
ATOM 706 N N . THR A 1 87 ? -3.951 -19.727 17.747 1.00 50.97 87 THR A N 1
ATOM 707 C CA . THR A 1 87 ? -3.456 -20.978 18.283 1.00 50.97 87 THR A CA 1
ATOM 708 C C . THR A 1 87 ? -3.144 -20.752 19.762 1.00 50.97 87 THR A C 1
ATOM 710 O O . THR A 1 87 ? -2.471 -19.769 20.085 1.00 50.97 87 THR A O 1
ATOM 713 N N . PRO A 1 88 ? -3.596 -21.633 20.669 1.00 47.97 88 PRO A N 1
ATOM 714 C CA . PRO A 1 88 ? -3.309 -21.549 22.096 1.00 47.97 88 PRO A CA 1
ATOM 715 C C . PRO A 1 88 ? -1.833 -21.892 22.351 1.00 47.97 88 PRO A C 1
ATOM 717 O O . PRO A 1 88 ? -1.508 -22.953 22.876 1.00 47.97 88 PRO A O 1
ATOM 720 N N . TYR A 1 89 ? -0.904 -21.033 21.932 1.00 47.97 89 TYR A N 1
ATOM 721 C CA . TYR A 1 89 ? 0.510 -21.230 22.217 1.00 47.97 89 TYR A CA 1
ATOM 722 C C . TYR A 1 89 ? 0.805 -20.779 23.645 1.00 47.97 89 TYR A C 1
ATOM 724 O O . TYR A 1 89 ? 0.642 -19.620 24.029 1.00 47.97 89 TYR A O 1
ATOM 732 N N . SER A 1 90 ? 1.230 -21.749 24.444 1.00 50.03 90 SER A N 1
ATOM 733 C CA . SER A 1 90 ? 1.650 -21.598 25.825 1.00 50.03 90 SER A CA 1
ATOM 734 C C . SER A 1 90 ? 2.881 -20.686 25.916 1.00 50.03 90 SER A C 1
ATOM 736 O O . SER A 1 90 ? 3.889 -20.934 25.259 1.00 50.03 90 SER A O 1
ATOM 738 N N . LYS A 1 91 ? 2.837 -19.641 26.758 1.00 46.62 91 LYS A N 1
ATOM 739 C CA . LYS A 1 91 ? 3.975 -18.731 27.012 1.00 46.62 91 LYS A CA 1
ATOM 740 C C . LYS A 1 91 ? 5.218 -19.511 27.440 1.00 46.62 91 LYS A C 1
ATOM 742 O O . LYS A 1 91 ? 5.269 -20.019 28.555 1.00 46.62 91 LYS A O 1
ATOM 747 N N . PHE A 1 92 ? 6.210 -19.611 26.567 1.00 51.38 92 PHE A N 1
ATOM 748 C CA . PHE A 1 92 ? 7.483 -20.250 26.869 1.00 51.38 92 PHE A CA 1
ATOM 749 C C . PHE A 1 92 ? 8.418 -19.245 27.549 1.00 51.38 92 PHE A C 1
ATOM 751 O O . PHE A 1 92 ? 8.706 -18.184 26.997 1.00 51.38 92 PHE A O 1
ATOM 758 N N . SER A 1 93 ? 8.884 -19.566 28.754 1.00 52.41 93 SER A N 1
ATOM 759 C CA . SER A 1 93 ? 9.863 -18.760 29.489 1.00 52.41 93 SER A CA 1
ATOM 760 C C . SER A 1 93 ? 11.095 -19.611 29.770 1.00 52.41 93 SER A C 1
ATOM 762 O O . SER A 1 93 ? 11.013 -20.629 30.459 1.00 52.41 93 SER A O 1
ATOM 764 N N . LEU A 1 94 ? 12.237 -19.202 29.216 1.00 53.66 94 LEU A N 1
ATOM 765 C CA . LEU A 1 94 ? 13.538 -19.792 29.516 1.00 53.66 94 LEU A CA 1
ATOM 766 C C . LEU A 1 94 ? 14.250 -18.943 30.557 1.00 53.66 94 LEU A C 1
ATOM 768 O O . LEU A 1 94 ? 14.506 -17.764 30.335 1.00 53.66 94 LEU A O 1
ATOM 772 N N . TYR A 1 95 ? 14.599 -19.573 31.673 1.00 47.31 95 TYR A N 1
ATOM 773 C CA . TYR A 1 95 ? 15.470 -18.977 32.674 1.00 47.31 95 TYR A CA 1
ATOM 774 C C . TYR A 1 95 ? 16.909 -19.415 32.407 1.00 47.31 95 TYR A C 1
ATOM 776 O O . TYR A 1 95 ? 17.269 -20.581 32.612 1.00 47.31 95 TYR A O 1
ATOM 784 N N . TYR A 1 96 ? 17.718 -18.466 31.948 1.00 50.44 96 TYR A N 1
ATOM 785 C CA . TYR A 1 96 ? 19.169 -18.590 31.861 1.00 50.44 96 TYR A CA 1
ATOM 786 C C . TYR A 1 96 ? 19.810 -18.002 33.120 1.00 50.44 96 TYR A C 1
ATOM 788 O O . TYR A 1 96 ? 19.269 -17.071 33.717 1.00 50.44 96 TYR A O 1
ATOM 796 N N . ASN A 1 97 ? 20.946 -18.553 33.546 1.00 60.62 97 ASN A N 1
ATOM 797 C CA . ASN A 1 97 ? 21.818 -17.851 34.485 1.00 60.62 97 ASN A CA 1
ATOM 798 C C . ASN A 1 97 ? 22.695 -16.820 33.745 1.00 60.62 97 ASN A C 1
ATOM 800 O O . ASN A 1 97 ? 22.683 -16.738 32.518 1.00 60.62 97 ASN A O 1
ATOM 804 N N . GLU A 1 98 ? 23.483 -16.064 34.504 1.00 57.50 98 GLU A N 1
ATOM 805 C CA . GLU A 1 98 ? 24.428 -15.057 33.996 1.00 57.50 98 GLU A CA 1
ATOM 806 C C . GLU A 1 98 ? 25.518 -15.615 33.058 1.00 57.50 98 GLU A C 1
ATOM 808 O O . GLU A 1 98 ? 26.132 -14.861 32.313 1.00 57.50 98 GLU A O 1
ATOM 813 N N . TYR A 1 99 ? 25.701 -16.938 33.030 1.00 67.31 99 TYR A N 1
ATOM 814 C CA . TYR A 1 99 ? 26.637 -17.648 32.154 1.00 67.31 99 TYR A CA 1
ATOM 815 C C . TYR A 1 99 ? 25.947 -18.332 30.959 1.00 67.31 99 TYR A C 1
ATOM 817 O O . TYR A 1 99 ? 26.560 -19.146 30.273 1.00 67.31 99 TYR A O 1
ATOM 825 N N . GLY A 1 100 ? 24.658 -18.059 30.717 1.00 53.59 100 GLY A N 1
ATOM 826 C CA . GLY A 1 100 ? 23.908 -18.626 29.589 1.00 53.59 100 GLY A CA 1
ATOM 827 C C . GLY A 1 100 ? 23.519 -20.103 29.742 1.00 53.59 100 GLY A C 1
ATOM 828 O O . GLY A 1 100 ? 23.027 -20.716 28.795 1.00 53.59 100 GLY A O 1
ATOM 829 N N . VAL A 1 101 ? 23.680 -20.690 30.930 1.00 61.78 101 VAL A N 1
ATOM 830 C CA . VAL A 1 101 ? 23.290 -22.074 31.233 1.00 61.78 101 VAL A CA 1
ATOM 831 C C . VAL A 1 101 ? 21.822 -22.121 31.675 1.00 61.78 101 VAL A C 1
ATOM 833 O O . VAL A 1 101 ? 21.393 -21.404 32.585 1.00 61.78 101 VAL A O 1
ATOM 836 N N . LYS A 1 102 ? 21.028 -22.975 31.020 1.00 59.00 102 LYS A N 1
ATOM 837 C CA . LYS A 1 102 ? 19.584 -23.146 31.258 1.00 59.00 102 LYS A CA 1
ATOM 838 C C . LYS A 1 102 ? 19.326 -23.778 32.635 1.00 59.00 102 LYS A C 1
ATOM 840 O O . LYS A 1 102 ? 19.724 -24.917 32.860 1.00 59.00 102 LYS A O 1
ATOM 845 N N . LYS A 1 103 ? 18.616 -23.082 33.538 1.00 53.50 103 LYS A N 1
ATOM 846 C CA . LYS A 1 103 ? 18.342 -23.577 34.908 1.00 53.50 103 LYS A CA 1
ATOM 847 C C . LYS A 1 103 ? 17.068 -24.425 35.039 1.00 53.50 103 LYS A C 1
ATOM 849 O O . LYS A 1 103 ? 17.094 -25.406 35.772 1.00 53.50 103 LYS A O 1
ATOM 854 N N . LYS A 1 104 ? 15.962 -24.084 34.358 1.00 51.31 104 LYS A N 1
ATOM 855 C CA . LYS A 1 104 ? 14.686 -24.845 34.384 1.00 51.31 104 LYS A CA 1
ATOM 856 C C . LYS A 1 104 ? 13.868 -24.647 33.099 1.00 51.31 104 LYS A C 1
ATOM 858 O O . LYS A 1 104 ? 13.931 -23.591 32.476 1.00 51.31 104 LYS A O 1
ATOM 863 N N . CYS A 1 105 ? 13.093 -25.665 32.714 1.00 52.09 105 CYS A N 1
ATOM 864 C CA . CYS A 1 105 ? 12.136 -25.636 31.601 1.00 52.09 105 CYS A CA 1
ATOM 865 C C . CYS A 1 105 ? 10.735 -25.951 32.140 1.00 52.09 105 CYS A C 1
ATOM 867 O O . CYS A 1 105 ? 10.542 -27.026 32.695 1.00 52.09 105 CYS A O 1
ATOM 869 N N . HIS A 1 106 ? 9.771 -25.039 32.000 1.00 52.69 106 HIS A N 1
ATOM 870 C CA . HIS A 1 106 ? 8.451 -25.155 32.645 1.00 52.69 106 HIS A CA 1
ATOM 871 C C . HIS A 1 106 ? 7.305 -25.579 31.705 1.00 52.69 106 HIS A C 1
ATOM 873 O O . HIS A 1 106 ? 6.151 -25.246 31.955 1.00 52.69 106 HIS A O 1
ATOM 879 N N . GLN A 1 107 ? 7.582 -26.321 30.628 1.00 50.62 107 GLN A N 1
ATOM 880 C CA . GLN A 1 107 ? 6.542 -26.818 29.716 1.00 50.62 107 GLN A CA 1
ATOM 881 C C . GLN A 1 107 ? 6.824 -28.244 29.242 1.00 50.62 107 GLN A C 1
ATOM 883 O O . GLN A 1 107 ? 7.981 -28.603 29.030 1.00 50.62 107 GLN A O 1
ATOM 888 N N . ASN A 1 108 ? 5.756 -29.031 29.059 1.00 51.91 108 ASN A N 1
ATOM 889 C CA . ASN A 1 108 ? 5.791 -30.351 28.427 1.00 51.91 108 ASN A CA 1
ATOM 890 C C . ASN A 1 108 ? 6.133 -30.182 26.939 1.00 51.91 108 ASN A C 1
ATOM 892 O O . ASN A 1 108 ? 5.287 -29.833 26.120 1.00 51.91 108 ASN A O 1
ATOM 896 N N . ILE A 1 109 ? 7.405 -30.401 26.608 1.00 55.06 109 ILE A N 1
ATOM 897 C CA . ILE A 1 109 ? 7.988 -30.229 25.266 1.00 55.06 109 ILE A CA 1
ATOM 898 C C . ILE A 1 109 ? 7.675 -31.431 24.357 1.00 55.06 109 ILE A C 1
ATOM 900 O O . ILE A 1 109 ? 8.097 -31.451 23.209 1.00 55.06 109 ILE A O 1
ATOM 904 N N . SER A 1 110 ? 6.929 -32.435 24.832 1.00 56.06 110 SER A N 1
ATOM 905 C CA . SER A 1 110 ? 6.663 -33.668 24.074 1.00 56.06 110 SER A CA 1
ATOM 906 C C . SER A 1 110 ? 6.047 -33.414 22.694 1.00 56.06 110 SER A C 1
ATOM 908 O O . SER A 1 110 ? 6.279 -34.192 21.776 1.00 56.06 110 SER A O 1
ATOM 910 N N . ASN A 1 111 ? 5.327 -32.299 22.528 1.00 51.91 111 ASN A N 1
ATOM 911 C CA . ASN A 1 111 ? 4.648 -31.947 21.281 1.00 51.91 111 ASN A CA 1
ATOM 912 C C . ASN A 1 111 ? 5.281 -30.754 20.537 1.00 51.91 111 ASN A C 1
ATOM 914 O O . ASN A 1 111 ? 4.756 -30.335 19.505 1.00 51.91 111 ASN A O 1
ATOM 918 N N . LEU A 1 112 ? 6.386 -30.182 21.031 1.00 47.69 112 LEU A N 1
ATOM 919 C CA . LEU A 1 112 ? 7.031 -29.032 20.395 1.00 47.69 112 LEU A CA 1
ATOM 920 C C . LEU A 1 112 ? 8.063 -29.515 19.360 1.00 47.69 112 LEU A C 1
ATOM 922 O O . LEU A 1 112 ? 9.206 -29.812 19.697 1.00 47.69 112 LEU A O 1
ATOM 926 N N . GLN A 1 113 ? 7.672 -29.578 18.086 1.00 48.22 113 GLN A N 1
ATOM 927 C CA . GLN A 1 113 ? 8.596 -29.871 16.984 1.00 48.22 113 GLN A CA 1
ATOM 928 C C . GLN A 1 113 ? 9.387 -28.610 16.600 1.00 48.22 113 GLN A C 1
ATOM 930 O O . GLN A 1 113 ? 9.083 -27.942 15.613 1.00 48.22 113 GLN A O 1
ATOM 935 N N . LEU A 1 114 ? 10.402 -28.256 17.390 1.00 45.38 114 LEU A N 1
ATOM 936 C CA . LEU A 1 114 ? 11.406 -27.280 16.961 1.00 45.38 114 LEU A CA 1
ATOM 937 C C . LEU A 1 114 ? 12.377 -27.967 15.997 1.00 45.38 114 LEU A C 1
ATOM 939 O O . LEU A 1 114 ? 13.068 -28.905 16.381 1.00 45.38 114 LEU A O 1
ATOM 943 N N . GLY A 1 115 ? 12.434 -27.495 14.751 1.00 43.34 115 GLY A N 1
ATOM 944 C CA . GLY A 1 115 ? 13.435 -27.950 13.786 1.00 43.34 115 GLY A CA 1
ATOM 945 C C . GLY A 1 115 ? 13.126 -29.290 13.122 1.00 43.34 115 GLY A C 1
ATOM 946 O O . GLY A 1 115 ? 14.041 -30.081 12.906 1.00 43.34 115 GLY A O 1
ATOM 947 N N . ARG A 1 116 ? 11.868 -29.547 12.735 1.00 41.59 116 ARG A N 1
ATOM 948 C CA . ARG A 1 116 ? 11.604 -30.566 11.711 1.00 41.59 116 ARG A CA 1
ATOM 949 C C . ARG A 1 116 ? 12.126 -30.030 10.375 1.00 41.59 116 ARG A C 1
ATOM 951 O O . ARG A 1 116 ? 11.397 -29.412 9.608 1.00 41.59 116 ARG A O 1
ATOM 958 N N . ILE A 1 117 ? 13.425 -30.186 10.149 1.00 48.56 117 ILE A N 1
ATOM 959 C CA . ILE A 1 117 ? 14.001 -30.053 8.818 1.00 48.56 117 ILE A CA 1
ATOM 960 C C . ILE A 1 117 ? 13.379 -31.215 8.042 1.00 48.56 117 ILE A C 1
ATOM 962 O O . ILE A 1 117 ? 13.549 -32.372 8.415 1.00 48.56 117 ILE A O 1
ATOM 966 N N . GLU A 1 118 ? 12.580 -30.918 7.018 1.00 46.75 118 GLU A N 1
ATOM 967 C CA . GLU A 1 118 ? 11.924 -31.943 6.187 1.00 46.75 118 GLU A CA 1
ATOM 968 C C . GLU A 1 118 ? 12.941 -32.834 5.440 1.00 46.75 118 GLU A C 1
ATOM 970 O O . GLU A 1 118 ? 12.574 -33.818 4.804 1.00 46.75 118 GLU A O 1
ATOM 975 N N . THR A 1 119 ? 14.232 -32.518 5.558 1.00 50.31 119 THR A N 1
ATOM 976 C CA . THR A 1 119 ? 15.373 -33.235 4.999 1.00 50.31 119 THR A CA 1
ATOM 977 C C . THR A 1 119 ? 16.422 -33.504 6.074 1.00 50.31 119 THR A C 1
ATOM 979 O O . THR A 1 119 ? 16.646 -32.668 6.946 1.00 50.31 119 THR A O 1
ATOM 982 N N . ASP A 1 120 ? 17.087 -34.656 5.989 1.00 51.09 120 ASP A N 1
ATOM 983 C CA . ASP A 1 120 ? 18.204 -35.028 6.860 1.00 51.09 120 ASP A CA 1
ATOM 984 C C . ASP A 1 120 ? 19.242 -33.882 6.935 1.00 51.09 120 ASP A C 1
ATOM 986 O O . ASP A 1 120 ? 19.737 -33.459 5.885 1.00 51.09 120 ASP A O 1
ATOM 990 N N . PRO A 1 121 ? 19.566 -33.340 8.128 1.00 53.50 121 PRO A N 1
ATOM 991 C CA . PRO A 1 121 ? 20.585 -32.300 8.277 1.00 53.50 121 PRO A CA 1
ATOM 992 C C . PRO A 1 121 ? 21.984 -32.739 7.813 1.00 53.50 121 PRO A C 1
ATOM 994 O O . PRO A 1 121 ? 22.847 -31.878 7.654 1.00 53.50 121 PRO A O 1
ATOM 997 N N . TYR A 1 122 ? 22.208 -34.038 7.572 1.00 51.69 122 TYR A N 1
ATOM 998 C CA . TYR A 1 122 ? 23.434 -34.578 6.976 1.00 51.69 122 TYR A CA 1
ATOM 999 C C . TYR A 1 122 ? 23.420 -34.665 5.443 1.00 51.69 122 TYR A C 1
ATOM 1001 O O . TYR A 1 122 ? 24.396 -35.138 4.861 1.00 51.69 122 TYR A O 1
ATOM 1009 N N . MET A 1 123 ? 22.365 -34.209 4.757 1.00 54.94 123 MET A N 1
ATOM 1010 C CA . MET A 1 123 ? 22.414 -34.086 3.298 1.00 54.94 123 MET A CA 1
ATOM 1011 C C . MET A 1 123 ? 23.436 -33.016 2.913 1.00 54.94 123 MET A C 1
ATOM 1013 O O . MET A 1 123 ? 23.184 -31.816 3.032 1.00 54.94 123 MET A O 1
ATOM 1017 N N . ASP A 1 124 ? 24.593 -33.481 2.445 1.00 59.97 124 ASP A N 1
ATOM 1018 C CA . ASP A 1 124 ? 25.679 -32.647 1.955 1.00 59.97 124 ASP A CA 1
ATOM 1019 C C . ASP A 1 124 ? 25.134 -31.656 0.907 1.00 59.97 124 ASP A C 1
ATOM 1021 O O . ASP A 1 124 ? 24.449 -32.023 -0.058 1.00 59.97 124 ASP A O 1
ATOM 1025 N N . LEU A 1 125 ? 25.398 -30.364 1.122 1.00 58.72 125 LEU A N 1
ATOM 1026 C CA . LEU A 1 125 ? 24.909 -29.253 0.295 1.00 58.72 125 LEU A CA 1
ATOM 1027 C C . LEU A 1 125 ? 25.268 -29.438 -1.185 1.00 58.72 125 LEU A C 1
ATOM 1029 O O . LEU A 1 125 ? 24.559 -28.930 -2.060 1.00 58.72 125 LEU A O 1
ATOM 1033 N N . LYS A 1 126 ? 26.349 -30.175 -1.460 1.00 61.22 126 LYS A N 1
ATOM 1034 C CA . LYS A 1 126 ? 26.761 -30.570 -2.806 1.00 61.22 126 LYS A CA 1
ATOM 1035 C C . LYS A 1 126 ? 25.722 -31.483 -3.467 1.00 61.22 126 LYS A C 1
ATOM 1037 O O . LYS A 1 126 ? 25.210 -31.151 -4.535 1.00 61.22 126 LYS A O 1
ATOM 1042 N N . THR A 1 127 ? 25.311 -32.544 -2.778 1.00 64.88 127 THR A N 1
ATOM 1043 C CA . THR A 1 127 ? 24.322 -33.514 -3.266 1.00 64.88 127 THR A CA 1
ATOM 1044 C C . THR A 1 127 ? 22.948 -32.874 -3.472 1.00 64.88 127 THR A C 1
ATOM 1046 O O . THR A 1 127 ? 22.250 -33.196 -4.432 1.00 64.88 127 THR A O 1
ATOM 1049 N N . TYR A 1 128 ? 22.548 -31.925 -2.614 1.00 64.38 128 TYR A N 1
ATOM 1050 C CA . TYR A 1 128 ? 21.294 -31.180 -2.795 1.00 64.38 128 TYR A CA 1
ATOM 1051 C C . TYR A 1 128 ? 21.309 -30.312 -4.061 1.00 64.38 128 TYR A C 1
ATOM 1053 O O . TYR A 1 128 ? 20.327 -30.280 -4.809 1.00 64.38 128 TYR A O 1
ATOM 1061 N N . LYS A 1 129 ? 22.423 -29.612 -4.314 1.00 64.19 129 LYS A N 1
ATOM 1062 C CA . LYS A 1 129 ? 22.570 -28.745 -5.489 1.00 64.19 129 LYS A CA 1
ATOM 1063 C C . LYS A 1 129 ? 22.573 -29.546 -6.788 1.00 64.19 129 LYS A C 1
ATOM 1065 O O . LYS A 1 129 ? 21.867 -29.164 -7.719 1.00 64.19 129 LYS A O 1
ATOM 1070 N N . GLU A 1 130 ? 23.275 -30.674 -6.816 1.00 72.31 130 GLU A N 1
ATOM 1071 C CA . GLU A 1 130 ? 23.303 -31.591 -7.962 1.00 72.31 130 GLU A CA 1
ATOM 1072 C C . GLU A 1 130 ? 21.901 -32.135 -8.276 1.00 72.31 130 GLU A C 1
ATOM 1074 O O . GLU A 1 130 ? 21.455 -32.074 -9.419 1.00 72.31 130 GLU A O 1
ATOM 1079 N N . LYS A 1 131 ? 21.144 -32.572 -7.258 1.00 66.44 131 LYS A N 1
ATOM 1080 C CA . LYS A 1 131 ? 19.789 -33.122 -7.452 1.00 66.44 131 LYS A CA 1
ATOM 1081 C C . LYS A 1 131 ? 18.757 -32.088 -7.896 1.00 66.44 131 LYS A C 1
ATOM 1083 O O . LYS A 1 131 ? 17.856 -32.419 -8.660 1.00 66.44 131 LYS A O 1
ATOM 1088 N N . LYS A 1 132 ? 18.828 -30.867 -7.358 1.00 66.38 132 LYS A N 1
ATOM 1089 C CA . LYS A 1 132 ? 17.795 -29.845 -7.579 1.00 66.38 132 LYS A CA 1
ATOM 1090 C C . LYS A 1 132 ? 18.065 -28.974 -8.800 1.00 66.38 132 LYS A C 1
ATOM 1092 O O . LYS A 1 132 ? 17.115 -28.523 -9.432 1.00 66.38 132 LYS A O 1
ATOM 1097 N N . PHE A 1 133 ? 19.334 -28.726 -9.110 1.00 69.25 133 PHE A N 1
ATOM 1098 C CA . PHE A 1 133 ? 19.727 -27.807 -10.175 1.00 69.25 133 PHE A CA 1
ATOM 1099 C C . PHE A 1 133 ? 20.480 -28.491 -11.321 1.00 69.25 133 PHE A C 1
ATOM 1101 O O . PHE A 1 133 ? 20.726 -27.841 -12.329 1.00 69.25 133 PHE A O 1
ATOM 1108 N N . GLY A 1 134 ? 20.818 -29.783 -11.208 1.00 57.41 134 GLY A N 1
ATOM 1109 C CA . GLY A 1 134 ? 21.411 -30.563 -12.301 1.00 57.41 134 GLY A CA 1
ATOM 1110 C C . GLY A 1 134 ? 22.812 -30.113 -12.726 1.00 57.41 134 GLY A C 1
ATOM 1111 O O . GLY A 1 134 ? 23.279 -30.510 -13.787 1.00 57.41 134 GLY A O 1
ATOM 1112 N N . ILE A 1 135 ? 23.481 -29.276 -11.930 1.00 59.06 135 ILE A N 1
ATOM 1113 C CA . ILE A 1 135 ? 24.803 -28.740 -12.258 1.00 59.06 135 ILE A CA 1
ATOM 1114 C C . ILE A 1 135 ? 25.854 -29.723 -11.740 1.00 59.06 135 ILE A C 1
ATOM 1116 O O . ILE A 1 135 ? 26.253 -29.656 -10.577 1.00 59.06 135 ILE A O 1
ATOM 1120 N N . ALA A 1 136 ? 26.267 -30.651 -12.599 1.00 51.34 136 ALA A N 1
ATOM 1121 C CA . ALA A 1 136 ? 27.561 -31.307 -12.472 1.00 51.34 136 ALA A CA 1
ATOM 1122 C C . ALA A 1 136 ? 28.602 -30.389 -13.132 1.00 51.34 136 ALA A C 1
ATOM 1124 O O . ALA A 1 136 ? 28.415 -29.997 -14.283 1.00 51.34 136 ALA A O 1
ATOM 1125 N N . ASN A 1 137 ? 29.639 -30.002 -12.384 1.00 50.72 137 ASN A N 1
ATOM 1126 C CA . ASN A 1 137 ? 30.833 -29.384 -12.971 1.00 50.72 137 ASN A CA 1
ATOM 1127 C C . ASN A 1 137 ? 31.616 -30.422 -13.772 1.00 50.72 137 ASN A C 1
ATOM 1129 O O . ASN A 1 137 ? 31.750 -31.554 -13.251 1.00 50.72 137 ASN A O 1
#

pLDDT: mean 75.66, std 18.79, range [41.59, 95.56]

Radius of gyration: 23.56 Å; chains: 1; bounding box: 43×49×54 Å